Protein AF-A0A524DX67-F1 (afdb_monomer_lite)

Sequence (107 aa):
MSERSFSNITGTMIINAIILYVEFTLFQYFGAFIPGADNPMYAIFTFIALINIVLIALNFILTVVKSKKGEISQKLDKKVAIITLITVFILLFQLFLTFFMYIGIFE

Structure (mmCIF, N/CA/C/O backbone):
data_AF-A0A524DX67-F1
#
_entry.id   AF-A0A524DX67-F1
#
loop_
_atom_site.group_PDB
_atom_site.id
_atom_site.type_symbol
_atom_site.label_atom_id
_atom_site.label_alt_id
_atom_site.label_comp_id
_atom_site.label_asym_id
_atom_site.label_entity_id
_atom_site.label_seq_id
_atom_site.pdbx_PDB_ins_code
_atom_site.Cartn_x
_atom_site.Cartn_y
_atom_site.Cartn_z
_atom_site.occupancy
_atom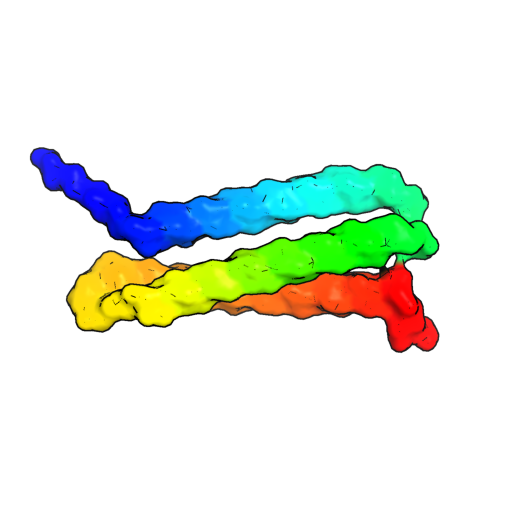_site.B_iso_or_equiv
_atom_site.auth_seq_id
_atom_site.auth_comp_id
_atom_site.auth_asym_id
_atom_site.auth_atom_id
_atom_site.pdbx_PDB_model_num
ATOM 1 N N . MET A 1 1 ? -7.315 16.672 33.865 1.00 41.62 1 MET A N 1
ATOM 2 C CA . MET A 1 1 ? -7.080 16.482 32.417 1.00 41.62 1 MET A CA 1
ATOM 3 C C . MET A 1 1 ? -6.884 14.994 32.202 1.00 41.62 1 MET A C 1
AT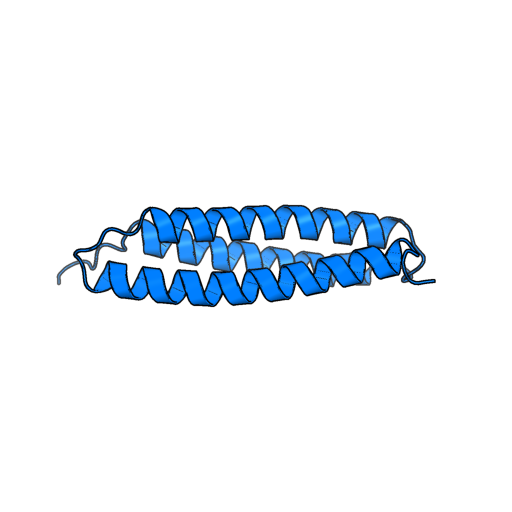OM 5 O O . MET A 1 1 ? -5.859 14.481 32.619 1.00 41.62 1 MET A O 1
ATOM 9 N N . SER A 1 2 ? -7.889 14.271 31.700 1.00 38.53 2 SER A N 1
ATOM 10 C CA . SER A 1 2 ? -7.706 12.851 31.384 1.00 38.53 2 SER A CA 1
ATOM 11 C C . SER A 1 2 ? -6.817 12.769 30.151 1.00 38.53 2 SER A C 1
ATOM 13 O O . SER A 1 2 ? -7.243 13.174 29.065 1.00 38.53 2 SER A O 1
ATOM 15 N N . GLU A 1 3 ? -5.587 12.301 30.321 1.00 38.94 3 GLU A N 1
ATOM 16 C CA . GLU A 1 3 ? -4.751 11.871 29.210 1.00 38.94 3 GLU A CA 1
ATOM 17 C C . GLU A 1 3 ? -5.581 10.883 28.389 1.00 38.94 3 GLU A C 1
ATOM 19 O O . GLU A 1 3 ? -5.949 9.806 28.860 1.00 38.94 3 GLU A O 1
ATOM 24 N N . ARG A 1 4 ? -5.989 11.300 27.186 1.00 46.72 4 ARG A N 1
ATOM 25 C CA . ARG A 1 4 ? -6.565 10.383 26.209 1.00 46.72 4 ARG A CA 1
ATOM 26 C C . ARG A 1 4 ? -5.454 9.390 25.915 1.00 46.72 4 ARG A C 1
ATOM 28 O O . ARG A 1 4 ? -4.536 9.727 25.170 1.00 46.72 4 ARG A O 1
ATOM 35 N N . SER A 1 5 ? -5.491 8.214 26.538 1.00 47.28 5 SER A N 1
ATOM 36 C CA . SER A 1 5 ? -4.577 7.152 26.155 1.00 47.28 5 SER A CA 1
ATOM 37 C C . SER A 1 5 ? -4.869 6.857 24.688 1.00 47.28 5 SER A C 1
ATOM 39 O O . SER A 1 5 ? -5.983 6.490 24.306 1.00 47.28 5 SER A O 1
ATOM 41 N N . PHE A 1 6 ? -3.895 7.148 23.828 1.00 52.75 6 PHE A N 1
ATOM 42 C CA . PHE A 1 6 ? -3.979 6.721 22.446 1.00 52.75 6 PHE A CA 1
ATOM 43 C C . PHE A 1 6 ? -4.050 5.201 22.478 1.00 52.75 6 PHE A C 1
ATOM 45 O O . PHE A 1 6 ? -3.139 4.529 22.959 1.00 52.75 6 PHE A O 1
ATOM 52 N N . SER A 1 7 ? -5.169 4.664 22.006 1.00 65.81 7 SER A N 1
ATOM 53 C CA . SER A 1 7 ? -5.326 3.235 21.793 1.00 65.81 7 SER A CA 1
ATOM 54 C C . SER A 1 7 ? -4.143 2.732 20.955 1.00 65.81 7 SER A C 1
ATOM 56 O O . SER A 1 7 ? -3.791 3.339 19.939 1.00 65.81 7 SER A O 1
ATOM 58 N N . ASN A 1 8 ? -3.536 1.608 21.352 1.00 70.88 8 ASN A N 1
ATOM 59 C CA . ASN A 1 8 ? -2.443 0.973 20.598 1.00 70.88 8 ASN A CA 1
ATOM 60 C C . ASN A 1 8 ? -2.825 0.727 19.119 1.00 70.88 8 ASN A C 1
ATOM 62 O O . ASN A 1 8 ? -1.963 0.720 18.238 1.00 70.88 8 ASN A O 1
ATOM 66 N N . ILE A 1 9 ? -4.126 0.565 18.837 1.00 70.62 9 ILE A N 1
ATOM 67 C CA . ILE A 1 9 ? -4.696 0.420 17.489 1.00 70.62 9 ILE A CA 1
ATOM 68 C C . ILE A 1 9 ? -4.550 1.729 16.700 1.00 70.62 9 ILE A C 1
ATOM 70 O O . ILE A 1 9 ? -4.053 1.711 15.576 1.00 70.62 9 ILE A O 1
ATOM 74 N N . THR A 1 10 ? -4.907 2.868 17.300 1.00 71.25 10 THR A N 1
ATOM 75 C CA . THR A 1 10 ? -4.785 4.193 16.673 1.00 71.25 10 THR A CA 1
ATOM 76 C C . THR A 1 10 ? -3.323 4.530 16.368 1.00 71.25 10 THR A C 1
ATOM 78 O O . THR A 1 10 ? -3.018 4.993 15.271 1.00 71.25 10 THR A O 1
ATOM 81 N N . GLY A 1 11 ? -2.398 4.227 17.288 1.00 75.62 11 GLY A N 1
ATOM 82 C CA . GLY A 1 11 ? -0.959 4.401 17.052 1.00 75.62 11 GLY A CA 1
ATOM 83 C C . GLY A 1 11 ? -0.449 3.571 15.868 1.00 75.62 11 GLY A C 1
ATOM 84 O O . GLY A 1 11 ? 0.258 4.084 15.004 1.00 75.62 11 GLY A O 1
ATOM 85 N N . THR A 1 12 ? -0.885 2.311 15.772 1.00 77.50 12 THR A N 1
ATOM 86 C CA . THR A 1 12 ? -0.516 1.407 14.668 1.00 77.50 12 THR A CA 1
ATOM 87 C C . THR A 1 12 ? -1.047 1.908 13.321 1.00 77.50 12 THR A C 1
ATOM 89 O O . THR A 1 12 ? -0.338 1.861 12.318 1.00 77.50 12 THR A O 1
ATOM 92 N N . MET A 1 13 ? -2.270 2.444 13.285 1.00 78.06 13 MET A N 1
ATOM 93 C CA . MET A 1 13 ? -2.842 3.028 12.068 1.00 78.06 13 MET A CA 1
ATOM 94 C C . MET A 1 13 ? -2.068 4.254 11.579 1.00 78.06 13 MET A C 1
ATOM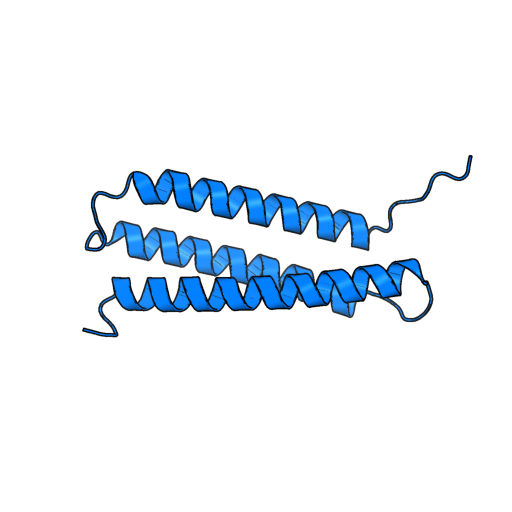 96 O O . MET A 1 13 ? -1.834 4.378 10.378 1.00 78.06 13 MET A O 1
ATOM 100 N N . ILE A 1 14 ? -1.660 5.142 12.492 1.00 81.56 14 ILE A N 1
ATOM 101 C CA . ILE A 1 14 ? -0.866 6.331 12.148 1.00 81.56 14 ILE A CA 1
ATOM 102 C C . ILE A 1 14 ? 0.488 5.911 11.572 1.00 81.56 14 ILE A C 1
ATOM 104 O O . ILE A 1 14 ? 0.891 6.423 10.531 1.00 81.56 14 ILE A O 1
ATOM 108 N N . ILE A 1 15 ? 1.157 4.939 12.198 1.00 84.31 15 ILE A N 1
ATOM 109 C CA . ILE A 1 15 ? 2.434 4.409 11.703 1.00 84.31 15 ILE A CA 1
ATOM 110 C C . ILE A 1 15 ? 2.265 3.820 10.297 1.00 84.31 15 ILE A C 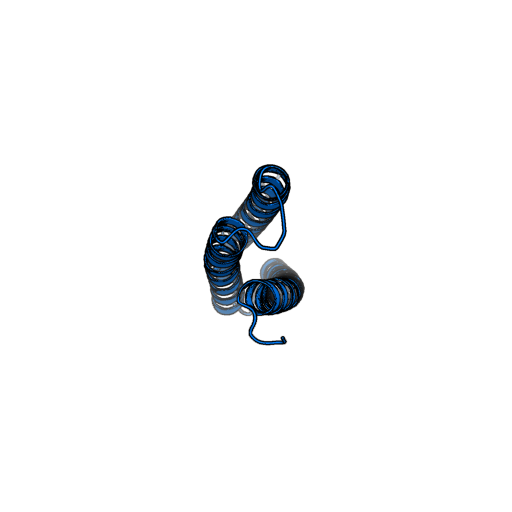1
ATOM 112 O O . ILE A 1 15 ? 3.032 4.170 9.405 1.00 84.31 15 ILE A O 1
ATOM 116 N N . ASN A 1 16 ? 1.235 3.000 10.062 1.00 81.62 16 ASN A N 1
ATOM 117 C CA . ASN A 1 16 ? 0.977 2.439 8.732 1.00 81.62 16 ASN A CA 1
ATOM 118 C C . ASN A 1 16 ? 0.713 3.528 7.679 1.00 81.62 16 ASN A C 1
ATOM 120 O O . ASN A 1 16 ? 1.180 3.403 6.551 1.00 81.62 16 ASN A O 1
ATOM 124 N N . ALA A 1 17 ? -0.001 4.601 8.033 1.00 80.50 17 ALA A N 1
ATOM 125 C CA . ALA A 1 17 ? -0.235 5.725 7.127 1.00 80.50 17 ALA A CA 1
ATOM 126 C C . ALA A 1 17 ? 1.062 6.485 6.789 1.00 80.50 17 ALA A C 1
ATOM 128 O O . ALA A 1 17 ? 1.271 6.848 5.633 1.00 80.50 17 ALA A O 1
ATOM 129 N N . ILE A 1 18 ? 1.950 6.686 7.771 1.00 85.81 18 ILE A N 1
ATOM 130 C CA . ILE A 1 18 ? 3.270 7.301 7.555 1.00 85.81 18 ILE A CA 1
ATOM 131 C C . ILE A 1 18 ? 4.131 6.419 6.647 1.00 85.81 18 ILE A C 1
ATOM 133 O O . ILE A 1 18 ? 4.731 6.931 5.706 1.00 85.81 18 ILE A O 1
ATOM 137 N N . ILE A 1 19 ? 4.169 5.105 6.893 1.00 84.12 19 ILE A N 1
ATOM 138 C CA . ILE A 1 19 ? 4.921 4.156 6.058 1.00 84.12 19 ILE A CA 1
ATOM 139 C C . ILE A 1 19 ? 4.412 4.208 4.614 1.00 84.12 19 ILE A C 1
ATOM 141 O O . ILE A 1 19 ? 5.222 4.343 3.701 1.00 84.12 19 ILE A O 1
ATOM 145 N N . LEU A 1 20 ? 3.089 4.190 4.415 1.00 84.06 20 LEU A N 1
ATOM 146 C CA . LEU A 1 20 ? 2.480 4.295 3.088 1.00 84.06 20 LEU A CA 1
ATOM 147 C C . LEU A 1 20 ? 2.900 5.597 2.380 1.00 84.06 20 LEU A C 1
ATOM 149 O O . LEU A 1 20 ? 3.283 5.578 1.215 1.00 84.06 20 LEU A O 1
ATOM 153 N N . TYR A 1 21 ? 2.876 6.731 3.086 1.00 83.75 21 TYR A N 1
ATOM 154 C CA . TYR A 1 21 ? 3.308 8.019 2.534 1.00 83.75 21 TYR A CA 1
ATOM 155 C C . TYR A 1 21 ? 4.795 8.032 2.142 1.00 83.75 21 TYR A C 1
ATOM 157 O O . TYR A 1 21 ? 5.151 8.512 1.060 1.00 83.75 21 TYR A O 1
ATOM 165 N N . VAL A 1 22 ? 5.666 7.502 3.007 1.00 85.69 22 VAL A N 1
ATOM 166 C CA . VAL A 1 22 ? 7.107 7.397 2.732 1.00 85.69 22 VAL A CA 1
ATOM 167 C C . VAL A 1 22 ? 7.342 6.521 1.508 1.00 85.69 22 VAL A C 1
ATOM 169 O O . VAL A 1 22 ? 8.101 6.910 0.627 1.00 85.69 22 VAL A O 1
ATOM 172 N N . GLU A 1 23 ? 6.655 5.387 1.407 1.00 82.75 23 GLU A N 1
ATOM 173 C CA . GLU A 1 23 ? 6.757 4.489 0.261 1.00 82.75 23 GLU A CA 1
ATOM 174 C C . GLU A 1 23 ? 6.369 5.180 -1.052 1.00 82.75 23 GLU A C 1
ATOM 176 O O . GLU A 1 23 ? 7.142 5.135 -2.008 1.00 82.75 23 GLU A O 1
ATOM 181 N N . PHE A 1 24 ? 5.235 5.891 -1.088 1.00 80.50 24 PHE A N 1
ATOM 182 C CA . PHE A 1 24 ? 4.834 6.666 -2.269 1.00 80.50 24 PHE A CA 1
ATOM 183 C C . PHE A 1 24 ? 5.873 7.710 -2.659 1.00 80.50 24 PHE A C 1
ATOM 185 O O . PHE A 1 24 ? 6.184 7.867 -3.839 1.00 80.50 24 PHE A O 1
ATOM 192 N N . THR A 1 25 ? 6.419 8.409 -1.666 1.00 83.00 25 THR A N 1
ATOM 193 C CA . THR A 1 25 ? 7.443 9.429 -1.889 1.00 83.00 25 THR A CA 1
ATOM 194 C C . THR A 1 25 ? 8.693 8.798 -2.499 1.00 83.00 25 THR A C 1
ATOM 196 O O . THR A 1 25 ? 9.182 9.265 -3.525 1.00 83.00 25 THR A O 1
ATOM 199 N N . LEU A 1 26 ? 9.182 7.694 -1.927 1.00 80.94 26 LEU A N 1
ATOM 200 C CA . LEU A 1 26 ? 10.344 6.978 -2.453 1.00 80.94 26 LEU A CA 1
ATOM 201 C C . LEU A 1 26 ? 10.079 6.429 -3.857 1.00 80.94 26 LEU A C 1
ATOM 203 O O . LEU A 1 26 ? 10.945 6.549 -4.717 1.00 80.94 26 LEU A O 1
ATOM 207 N N . PHE A 1 27 ? 8.890 5.884 -4.116 1.00 78.25 27 PHE A N 1
ATOM 208 C CA . PHE A 1 27 ? 8.525 5.380 -5.437 1.00 78.25 27 PHE A CA 1
ATOM 209 C C . PHE A 1 27 ? 8.513 6.491 -6.493 1.00 78.25 27 PHE A C 1
ATOM 211 O O . PHE A 1 27 ? 9.055 6.304 -7.577 1.00 78.25 27 PHE A O 1
ATOM 218 N N . GLN A 1 28 ? 7.968 7.670 -6.175 1.00 78.06 28 GLN A N 1
ATOM 219 C CA . GLN A 1 28 ? 7.988 8.818 -7.086 1.00 78.06 28 GLN A CA 1
ATOM 220 C C . GLN A 1 28 ? 9.406 9.334 -7.341 1.00 78.06 28 GLN A C 1
ATOM 222 O O . GLN A 1 28 ? 9.768 9.578 -8.491 1.00 78.06 28 GLN A O 1
ATOM 227 N N . TYR A 1 29 ? 10.219 9.471 -6.289 1.00 81.81 29 TYR A N 1
ATOM 228 C CA . TYR A 1 29 ? 11.596 9.939 -6.431 1.00 81.81 29 TYR A CA 1
ATOM 229 C C . TYR A 1 29 ? 12.456 8.941 -7.207 1.00 81.81 29 TYR A C 1
ATOM 231 O O . TYR A 1 29 ? 13.081 9.329 -8.187 1.00 81.81 29 TYR A O 1
ATOM 239 N N . PHE A 1 30 ? 12.474 7.663 -6.818 1.00 77.19 30 PHE A N 1
ATOM 240 C CA . PHE A 1 30 ? 13.282 6.649 -7.498 1.00 77.19 30 PHE A CA 1
ATOM 241 C C . PHE A 1 30 ? 12.758 6.314 -8.892 1.00 77.19 30 PHE A C 1
ATOM 243 O O . PHE A 1 30 ? 13.563 6.164 -9.807 1.00 77.19 30 PHE A O 1
ATOM 250 N N . GLY A 1 31 ? 11.438 6.276 -9.081 1.00 69.56 31 GLY A N 1
ATOM 251 C CA . GLY A 1 31 ? 10.819 6.057 -10.387 1.00 69.56 31 GLY A CA 1
ATOM 252 C C . GLY A 1 31 ? 11.199 7.128 -11.412 1.00 69.56 31 GLY A C 1
ATOM 253 O O . GLY A 1 31 ? 11.387 6.801 -12.579 1.00 69.56 31 GLY A O 1
ATOM 254 N N . ALA A 1 32 ? 11.399 8.379 -10.982 1.00 71.38 32 ALA A N 1
ATOM 255 C CA . ALA A 1 32 ? 11.834 9.471 -11.857 1.00 71.38 32 ALA A CA 1
ATOM 256 C C . ALA A 1 32 ? 13.296 9.353 -12.335 1.00 71.38 32 ALA A C 1
ATOM 258 O O . ALA A 1 32 ? 13.652 9.956 -13.345 1.00 71.38 32 ALA A O 1
ATOM 259 N N . PHE A 1 33 ? 14.146 8.584 -11.643 1.00 75.81 33 PHE A N 1
ATOM 260 C CA . PHE A 1 33 ? 15.534 8.342 -12.066 1.00 75.81 33 PHE A CA 1
ATOM 261 C C . PHE A 1 33 ? 15.666 7.203 -13.083 1.00 75.81 33 PHE A C 1
ATOM 263 O O . PHE A 1 33 ? 16.753 6.984 -13.620 1.00 75.81 33 PHE A O 1
ATOM 270 N N . ILE A 1 34 ? 14.588 6.463 -13.348 1.00 75.56 34 ILE A N 1
ATOM 271 C CA . ILE A 1 34 ? 14.611 5.355 -14.296 1.00 75.56 34 ILE A CA 1
ATOM 272 C C . ILE A 1 34 ? 14.368 5.929 -15.701 1.00 75.56 34 ILE A C 1
ATOM 274 O O . ILE A 1 34 ? 13.334 6.553 -15.929 1.00 75.56 34 ILE A O 1
ATOM 278 N N . PRO A 1 35 ? 15.299 5.733 -16.656 1.00 65.12 35 PRO A N 1
ATOM 279 C CA . PRO A 1 35 ? 15.334 6.472 -17.924 1.00 65.12 35 PRO A CA 1
ATOM 280 C C . PRO A 1 35 ? 14.176 6.180 -18.892 1.00 65.12 35 PRO A C 1
ATOM 282 O O . PRO A 1 35 ? 14.096 6.809 -19.943 1.00 65.12 35 PRO A O 1
ATOM 285 N N . GLY A 1 36 ? 13.283 5.247 -18.564 1.00 68.38 36 GLY A N 1
ATOM 286 C CA . GLY A 1 36 ? 12.110 4.936 -19.369 1.00 68.38 36 GLY A CA 1
ATOM 287 C C . GLY A 1 36 ? 11.370 3.695 -18.881 1.00 68.38 36 GLY A C 1
ATOM 288 O O . GLY A 1 36 ? 11.893 2.920 -18.078 1.00 68.38 36 GLY A O 1
ATOM 289 N N . ALA A 1 37 ? 10.156 3.529 -19.401 1.00 65.50 37 ALA A N 1
ATOM 290 C CA . ALA A 1 37 ? 9.266 2.390 -19.181 1.00 65.50 37 ALA A CA 1
ATOM 291 C C . ALA A 1 37 ? 9.915 1.035 -19.508 1.00 65.50 37 ALA A C 1
ATOM 293 O O . ALA A 1 37 ? 9.716 0.062 -18.788 1.00 65.50 37 ALA A O 1
ATOM 294 N N . ASP A 1 38 ? 10.742 1.006 -20.551 1.00 70.38 38 ASP A N 1
ATOM 295 C CA . ASP A 1 38 ? 11.340 -0.219 -21.094 1.00 70.38 38 ASP A CA 1
ATOM 296 C C . ASP A 1 38 ? 12.557 -0.691 -20.282 1.00 70.38 38 ASP A C 1
ATOM 298 O O . ASP A 1 38 ? 13.184 -1.709 -20.583 1.00 70.38 38 ASP A O 1
ATOM 302 N N . ASN A 1 39 ? 12.944 0.067 -19.252 1.00 77.38 39 ASN A N 1
ATOM 303 C CA . ASN A 1 39 ? 14.055 -0.308 -18.400 1.00 77.38 39 ASN A CA 1
ATOM 304 C C . ASN A 1 39 ? 13.600 -1.398 -17.411 1.00 77.38 39 ASN A C 1
ATOM 306 O O . ASN A 1 39 ? 12.717 -1.135 -16.589 1.00 77.38 39 ASN A O 1
ATOM 310 N N . PRO A 1 40 ? 14.247 -2.580 -17.380 1.00 77.75 40 PRO A N 1
ATOM 311 C CA . PRO A 1 40 ? 13.876 -3.668 -16.472 1.00 77.75 40 PRO A CA 1
ATOM 312 C C . PRO A 1 40 ? 13.947 -3.275 -14.987 1.00 77.75 40 PRO A C 1
ATOM 314 O O . PRO A 1 40 ? 13.262 -3.868 -14.153 1.00 77.75 40 PRO A O 1
ATOM 317 N N . MET A 1 41 ? 14.717 -2.238 -14.638 1.00 80.19 41 MET A N 1
ATOM 318 C CA . MET A 1 41 ? 14.726 -1.676 -13.288 1.00 80.19 41 MET A CA 1
ATOM 319 C C . MET A 1 41 ? 13.355 -1.124 -12.884 1.00 80.19 41 MET A C 1
ATOM 321 O O . MET A 1 41 ? 12.992 -1.247 -11.718 1.00 80.19 41 MET A O 1
ATOM 325 N N . TYR A 1 42 ? 12.562 -0.577 -13.813 1.00 79.25 42 TYR A N 1
ATOM 326 C CA . TYR A 1 42 ? 11.222 -0.066 -13.508 1.00 79.25 42 TYR A CA 1
ATOM 327 C C . TYR A 1 42 ? 10.294 -1.184 -13.023 1.00 79.25 42 TYR A C 1
ATOM 329 O O . TYR A 1 42 ? 9.606 -1.032 -12.009 1.00 79.25 42 TYR A O 1
ATOM 337 N N . ALA A 1 43 ? 10.334 -2.344 -13.685 1.00 79.69 43 ALA A N 1
ATOM 338 C CA . ALA A 1 43 ? 9.583 -3.525 -13.269 1.00 79.69 43 ALA A CA 1
ATOM 339 C C . ALA A 1 43 ? 10.022 -4.016 -11.878 1.00 79.69 43 ALA A C 1
ATOM 341 O O . ALA A 1 43 ? 9.173 -4.308 -11.036 1.00 79.69 43 ALA A O 1
ATOM 342 N N . ILE A 1 44 ? 11.331 -4.032 -11.595 1.00 83.06 44 ILE A N 1
ATOM 343 C CA . ILE A 1 44 ? 11.874 -4.416 -10.280 1.00 83.06 44 ILE A CA 1
ATOM 344 C C . ILE A 1 44 ? 11.408 -3.448 -9.182 1.00 83.06 44 ILE A C 1
ATOM 346 O O . ILE A 1 44 ? 10.933 -3.889 -8.136 1.00 83.06 44 ILE A O 1
ATOM 350 N N . PHE A 1 45 ? 11.486 -2.135 -9.411 1.00 82.38 45 PHE A N 1
ATOM 351 C CA . PHE A 1 45 ? 11.017 -1.130 -8.450 1.00 82.38 45 PHE A CA 1
ATOM 352 C C . PHE A 1 45 ? 9.506 -1.223 -8.209 1.00 82.38 45 PHE A C 1
ATOM 354 O O . PHE A 1 45 ? 9.058 -1.155 -7.064 1.00 82.38 45 PHE A O 1
ATOM 361 N N . THR A 1 46 ? 8.726 -1.441 -9.270 1.00 81.50 46 THR A N 1
ATOM 362 C CA . THR A 1 46 ? 7.272 -1.642 -9.175 1.00 81.50 46 THR A CA 1
ATOM 363 C C . THR A 1 46 ? 6.939 -2.913 -8.391 1.00 8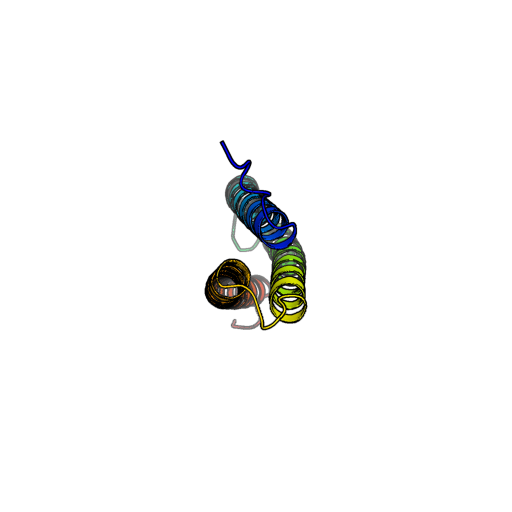1.50 46 THR A C 1
ATOM 365 O O . THR A 1 46 ? 6.035 -2.906 -7.558 1.00 81.50 46 THR A O 1
ATOM 368 N N . PHE A 1 47 ? 7.704 -3.989 -8.582 1.00 83.94 47 PHE A N 1
ATOM 369 C CA . PHE A 1 47 ? 7.548 -5.230 -7.826 1.00 83.94 47 PHE A CA 1
ATOM 370 C C . PHE A 1 47 ? 7.877 -5.065 -6.333 1.00 83.94 47 PHE A C 1
ATOM 372 O O . PHE A 1 47 ? 7.143 -5.558 -5.477 1.00 83.94 47 PHE A O 1
ATOM 379 N N . ILE A 1 48 ? 8.942 -4.331 -5.996 1.00 84.62 48 ILE A N 1
ATOM 380 C CA . ILE A 1 48 ? 9.292 -4.033 -4.597 1.00 84.62 48 ILE A CA 1
ATOM 381 C C . ILE A 1 48 ? 8.185 -3.206 -3.923 1.00 84.62 48 ILE A C 1
ATOM 383 O O . ILE A 1 48 ? 7.797 -3.516 -2.795 1.00 84.62 48 ILE A O 1
ATOM 387 N N . ALA A 1 49 ? 7.636 -2.203 -4.615 1.00 82.94 49 ALA A N 1
ATOM 388 C CA . ALA A 1 49 ? 6.492 -1.431 -4.123 1.00 82.94 49 ALA A CA 1
ATOM 389 C C . ALA A 1 49 ? 5.247 -2.317 -3.919 1.00 82.94 49 ALA A C 1
ATOM 391 O O . ALA A 1 49 ? 4.575 -2.243 -2.895 1.00 82.94 49 ALA A O 1
ATOM 392 N N . LEU A 1 50 ? 4.973 -3.246 -4.840 1.00 84.12 50 LEU A N 1
ATOM 393 C CA . LEU A 1 50 ? 3.894 -4.226 -4.674 1.00 84.12 50 LEU A CA 1
ATOM 394 C C . LEU A 1 50 ? 4.033 -5.044 -3.384 1.00 84.12 50 LEU A C 1
ATOM 396 O O . LEU A 1 50 ? 3.050 -5.198 -2.656 1.00 84.12 50 LEU A O 1
ATOM 400 N N . ILE A 1 51 ? 5.234 -5.544 -3.074 1.00 85.19 51 ILE A N 1
ATOM 401 C CA . ILE A 1 51 ? 5.480 -6.311 -1.842 1.00 85.19 51 ILE A CA 1
ATOM 402 C C . ILE A 1 51 ? 5.172 -5.464 -0.601 1.00 85.19 51 ILE A C 1
ATOM 404 O O . ILE A 1 51 ? 4.482 -5.927 0.309 1.00 85.19 51 ILE A O 1
ATOM 408 N N . ASN A 1 52 ? 5.657 -4.225 -0.560 1.00 83.12 52 ASN A N 1
ATOM 409 C CA . ASN A 1 52 ? 5.466 -3.342 0.588 1.00 83.12 52 ASN A CA 1
ATOM 410 C C . ASN A 1 52 ? 3.987 -2.977 0.796 1.00 83.12 52 ASN A C 1
ATOM 412 O O . ASN A 1 52 ? 3.477 -3.123 1.912 1.00 83.12 52 ASN A O 1
ATOM 416 N N . ILE A 1 53 ? 3.257 -2.632 -0.269 1.00 84.81 53 ILE A N 1
ATOM 417 C CA . ILE A 1 53 ? 1.813 -2.367 -0.182 1.00 84.81 53 ILE A CA 1
ATOM 418 C C . ILE A 1 53 ? 1.036 -3.595 0.307 1.00 84.81 53 ILE A C 1
ATOM 420 O O . ILE A 1 53 ? 0.120 -3.447 1.122 1.00 84.81 53 ILE A O 1
ATOM 424 N N . VAL A 1 54 ? 1.400 -4.810 -0.121 1.00 84.50 54 VAL A N 1
ATOM 425 C CA . VAL A 1 54 ? 0.789 -6.050 0.396 1.00 84.50 54 VAL A CA 1
ATOM 426 C C . VAL A 1 54 ? 0.997 -6.171 1.909 1.00 84.50 54 VAL A C 1
ATOM 428 O O . VAL A 1 54 ? 0.047 -6.465 2.640 1.00 84.50 54 VAL A O 1
ATOM 431 N N . LEU A 1 55 ? 2.208 -5.907 2.409 1.00 84.94 55 LEU A N 1
ATOM 432 C CA . LEU A 1 55 ? 2.502 -5.955 3.846 1.00 84.94 55 LEU A CA 1
ATOM 433 C C . LEU A 1 55 ? 1.699 -4.908 4.633 1.00 84.94 55 LEU A C 1
ATOM 435 O O . LEU A 1 55 ? 1.171 -5.211 5.708 1.00 84.94 55 LEU A O 1
ATOM 439 N N . ILE A 1 56 ? 1.538 -3.701 4.088 1.00 84.69 56 ILE A N 1
ATOM 440 C CA . ILE A 1 56 ? 0.712 -2.649 4.696 1.00 84.69 56 ILE A CA 1
ATOM 441 C C . ILE A 1 56 ? -0.764 -3.070 4.727 1.00 84.69 56 ILE A C 1
ATOM 443 O O . ILE A 1 56 ? -1.422 -2.921 5.762 1.00 84.69 56 ILE A O 1
ATOM 447 N N . ALA A 1 57 ? -1.278 -3.660 3.644 1.00 85.19 57 ALA A N 1
ATOM 448 C CA . ALA A 1 57 ? -2.640 -4.191 3.590 1.00 85.19 57 ALA A CA 1
ATOM 449 C C . ALA A 1 57 ? -2.875 -5.250 4.680 1.00 85.19 57 ALA A C 1
ATOM 451 O O . ALA A 1 57 ? -3.860 -5.177 5.420 1.00 85.19 57 ALA A O 1
ATOM 452 N N . LEU A 1 58 ? -1.939 -6.192 4.843 1.00 83.69 58 LEU A N 1
ATOM 453 C CA . LEU A 1 58 ? -1.993 -7.213 5.894 1.00 83.69 58 LEU A CA 1
ATOM 454 C C . LEU A 1 58 ? -2.008 -6.590 7.298 1.00 83.69 58 LEU A C 1
ATOM 456 O O . LEU A 1 58 ? -2.806 -7.003 8.142 1.00 83.69 58 LEU A O 1
ATOM 460 N N . ASN A 1 59 ? -1.204 -5.553 7.545 1.00 81.88 59 ASN A N 1
ATOM 461 C CA . ASN A 1 59 ? -1.209 -4.835 8.822 1.00 81.88 59 ASN A CA 1
ATOM 462 C C . ASN A 1 59 ? -2.553 -4.144 9.112 1.00 81.88 59 ASN A C 1
ATOM 464 O O . ASN A 1 59 ? -3.045 -4.203 10.246 1.00 81.88 59 ASN A O 1
ATOM 468 N N . PHE A 1 60 ? -3.193 -3.536 8.109 1.00 80.56 60 PHE A N 1
ATOM 469 C CA . PHE A 1 60 ? -4.537 -2.971 8.272 1.00 80.56 60 PHE A CA 1
ATOM 470 C C . PHE A 1 60 ? -5.587 -4.055 8.538 1.00 80.56 60 PHE A C 1
ATOM 472 O O . PHE A 1 60 ? -6.408 -3.886 9.442 1.00 80.56 60 PHE A O 1
ATOM 479 N N . ILE A 1 61 ? -5.525 -5.200 7.849 1.00 80.94 61 ILE A N 1
ATOM 480 C CA . ILE A 1 61 ? -6.408 -6.350 8.114 1.00 80.94 61 ILE A CA 1
ATOM 481 C C . ILE A 1 61 ? -6.252 -6.822 9.564 1.00 80.94 61 ILE A C 1
ATOM 483 O O . ILE A 1 61 ? -7.246 -6.959 10.280 1.00 80.94 61 ILE A O 1
ATOM 487 N N . LEU A 1 62 ? -5.016 -7.011 10.034 1.00 78.31 62 LEU A N 1
ATOM 488 C CA . LEU A 1 62 ? -4.737 -7.413 11.416 1.00 78.31 62 LEU A CA 1
ATOM 489 C C . LEU A 1 62 ? -5.283 -6.399 12.428 1.00 78.31 62 LEU A C 1
ATOM 491 O O . LEU A 1 62 ? -5.826 -6.790 13.462 1.00 78.31 62 LEU A O 1
ATOM 495 N N . THR A 1 63 ? -5.187 -5.107 12.118 1.00 79.69 63 THR A N 1
ATOM 496 C CA . THR A 1 63 ? -5.729 -4.018 12.944 1.00 79.69 63 THR A CA 1
ATOM 497 C C . THR A 1 63 ? -7.259 -4.091 13.027 1.00 79.69 63 THR A C 1
ATOM 499 O O . THR A 1 63 ? -7.831 -4.032 14.118 1.00 79.69 63 THR A O 1
ATOM 502 N N . VAL A 1 64 ? -7.935 -4.311 11.893 1.00 79.81 64 VAL A N 1
ATOM 503 C CA . VAL A 1 64 ? -9.396 -4.488 11.825 1.00 79.81 64 VAL A CA 1
ATOM 504 C C . VAL A 1 64 ? -9.845 -5.717 12.619 1.00 79.81 64 VAL A C 1
ATOM 506 O O . VAL A 1 64 ? -10.812 -5.627 13.380 1.00 79.81 64 VAL A O 1
ATOM 509 N N . VAL A 1 65 ? -9.150 -6.849 12.476 1.00 79.12 65 VAL A N 1
ATOM 510 C CA . VAL A 1 65 ? -9.476 -8.112 13.164 1.00 79.12 65 VAL A CA 1
ATOM 511 C C . VAL A 1 65 ? -9.266 -8.004 14.677 1.00 79.12 65 VAL A C 1
ATOM 513 O O . VAL A 1 65 ? -10.083 -8.514 15.441 1.00 79.12 65 VAL A O 1
ATOM 516 N N . LYS A 1 66 ? -8.213 -7.307 15.128 1.00 75.00 66 LYS A N 1
ATOM 517 C CA . LYS A 1 66 ? -7.906 -7.127 16.558 1.00 75.00 66 LYS A CA 1
ATOM 518 C C . LYS A 1 66 ? -8.824 -6.127 17.273 1.00 75.00 66 LYS A C 1
ATOM 520 O O . LYS A 1 66 ? -8.869 -6.137 18.503 1.00 75.00 66 LYS A O 1
ATOM 525 N N . SER A 1 67 ? -9.562 -5.284 16.546 1.00 72.69 67 SER A N 1
ATOM 526 C CA . SER A 1 67 ? -10.513 -4.340 17.153 1.00 72.69 67 SER A CA 1
ATOM 527 C C . SER A 1 67 ? -11.675 -5.080 17.846 1.00 72.69 67 SER A C 1
ATOM 529 O O . SER A 1 67 ? -12.421 -5.835 17.213 1.00 72.69 67 SER A O 1
ATOM 531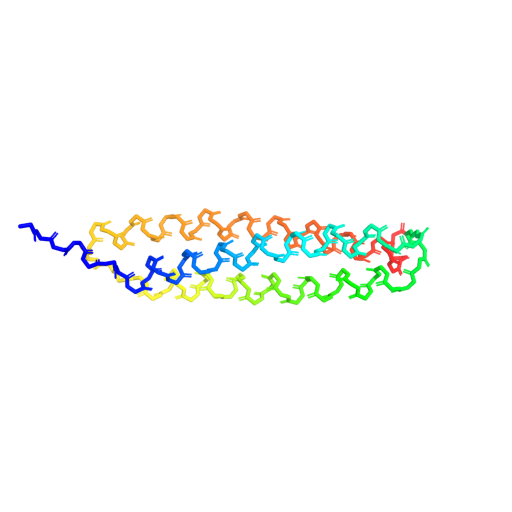 N N . LYS A 1 68 ? -11.845 -4.898 19.167 1.00 64.44 68 LYS A N 1
ATOM 532 C CA . LYS A 1 68 ? -12.903 -5.573 19.940 1.00 64.44 68 LYS A CA 1
ATOM 533 C C . LYS A 1 68 ? -14.237 -4.825 19.818 1.00 64.44 68 LYS A C 1
ATOM 535 O O . LYS A 1 68 ? -14.306 -3.601 19.717 1.00 64.44 68 LYS A O 1
ATOM 540 N N . LYS A 1 69 ? -15.347 -5.571 19.856 1.00 55.88 69 LYS A N 1
ATOM 541 C CA . LYS A 1 69 ? -16.699 -4.996 19.962 1.00 55.88 69 LYS A CA 1
ATOM 542 C C . LYS A 1 69 ? -16.918 -4.521 21.404 1.00 55.88 69 LYS A C 1
ATOM 544 O O . LYS A 1 69 ? -17.260 -5.332 22.253 1.00 55.88 69 LYS A O 1
ATOM 549 N N . GLY A 1 70 ? -16.739 -3.232 21.684 1.00 56.12 70 GLY A N 1
ATOM 550 C CA . GLY A 1 70 ? -17.083 -2.691 23.007 1.00 56.12 70 GLY A CA 1
ATOM 551 C C . GLY A 1 70 ? -16.959 -1.179 23.122 1.00 56.12 70 GLY A C 1
ATOM 552 O O . GLY A 1 70 ? -17.905 -0.517 23.534 1.00 56.12 70 GLY A O 1
ATOM 553 N N . GLU A 1 71 ? -15.843 -0.612 22.670 1.00 66.50 71 GLU A N 1
ATOM 554 C CA . GLU A 1 71 ? -15.566 0.819 22.836 1.00 66.50 71 GLU A CA 1
ATOM 555 C C . GLU A 1 71 ? -15.927 1.635 21.589 1.00 66.50 71 GLU A C 1
ATOM 557 O O . GLU A 1 71 ? -15.688 1.219 20.452 1.00 66.50 71 GLU A O 1
ATOM 562 N N . ILE A 1 72 ? -16.489 2.830 21.796 1.00 63.88 72 ILE A N 1
ATOM 563 C CA . ILE A 1 72 ? -16.832 3.771 20.714 1.00 63.88 72 ILE A CA 1
ATOM 564 C C . ILE A 1 72 ? -15.580 4.145 19.904 1.00 63.88 72 ILE A C 1
ATOM 566 O O . ILE A 1 72 ? -15.650 4.167 18.676 1.00 63.88 72 ILE A O 1
ATOM 570 N N . SER A 1 73 ? -14.433 4.347 20.571 1.00 64.12 73 SER A N 1
ATOM 571 C CA . SER A 1 73 ? -13.141 4.593 19.909 1.00 64.12 73 SER A CA 1
ATOM 572 C C . SER A 1 73 ? -12.771 3.451 18.962 1.00 64.12 73 SER A C 1
ATOM 574 O O . SER A 1 73 ? -12.524 3.681 17.784 1.00 64.12 73 SER A O 1
ATOM 576 N N . GLN A 1 74 ? -12.862 2.204 19.431 1.00 68.56 74 GLN A N 1
ATOM 577 C CA . GLN A 1 74 ? -12.508 1.026 18.633 1.00 68.56 74 GLN A CA 1
ATOM 578 C C . GLN A 1 74 ? -13.452 0.814 17.438 1.00 68.56 74 GLN A C 1
ATOM 580 O O . GLN A 1 74 ? -13.032 0.329 16.388 1.00 68.56 74 GLN A O 1
ATOM 585 N N . LYS A 1 75 ? -14.731 1.206 17.556 1.00 71.69 75 LYS A N 1
ATOM 586 C CA . LYS A 1 75 ? -15.671 1.199 16.419 1.00 71.69 75 LYS A CA 1
ATOM 587 C C . LYS A 1 75 ? -15.271 2.202 15.335 1.00 71.69 75 LYS A C 1
ATOM 589 O O . LYS A 1 75 ? -15.450 1.901 14.155 1.00 71.69 75 LYS A O 1
ATOM 594 N N . LEU A 1 76 ? -14.781 3.381 15.720 1.00 72.12 76 LEU A N 1
ATOM 595 C CA . LEU A 1 76 ? -14.326 4.404 14.781 1.00 72.12 76 LEU A CA 1
ATOM 596 C C . LEU A 1 76 ? -13.001 3.995 14.125 1.00 72.12 76 LEU A C 1
ATOM 598 O O . LEU A 1 76 ? -12.926 4.005 12.898 1.00 72.12 76 LEU A O 1
ATOM 602 N N . ASP A 1 77 ? -12.036 3.511 14.913 1.00 73.38 77 ASP A N 1
ATOM 603 C CA . ASP A 1 77 ? -10.765 2.958 14.422 1.00 73.38 77 ASP A CA 1
ATOM 604 C C . ASP A 1 77 ? -11.007 1.861 13.374 1.00 73.38 77 ASP A C 1
ATOM 606 O O . ASP A 1 77 ? -10.417 1.871 12.296 1.00 73.38 77 ASP A O 1
ATOM 610 N N . LYS A 1 78 ? -11.962 0.958 13.634 1.00 77.69 78 LYS A N 1
ATOM 611 C CA . LYS A 1 78 ? -12.336 -0.101 12.690 1.00 77.69 78 LYS A CA 1
ATOM 612 C C . LYS A 1 78 ? -12.858 0.444 11.360 1.00 77.69 78 LYS A C 1
ATOM 614 O O . LYS A 1 78 ? -12.497 -0.080 10.310 1.00 77.69 78 LYS A O 1
ATOM 619 N N . LYS A 1 79 ? -13.720 1.466 11.385 1.00 81.31 79 LYS A N 1
ATOM 620 C CA . LYS A 1 79 ? -14.251 2.080 10.156 1.00 81.31 79 LYS A CA 1
ATOM 621 C C . LYS A 1 79 ? -13.142 2.742 9.348 1.00 81.31 79 LYS A C 1
ATOM 623 O O . LYS A 1 79 ? -13.080 2.529 8.143 1.00 81.31 79 LYS A O 1
ATOM 628 N N . VAL A 1 80 ? -12.269 3.500 10.012 1.00 79.19 80 VAL A N 1
ATOM 629 C CA . VAL A 1 80 ? -11.129 4.155 9.361 1.00 79.19 80 VAL A CA 1
ATOM 630 C C . VAL A 1 80 ? -10.204 3.104 8.753 1.00 79.19 80 VAL A C 1
ATOM 632 O O . VAL A 1 80 ? -9.908 3.189 7.569 1.00 79.19 80 VAL A O 1
ATOM 635 N N . ALA A 1 81 ? -9.847 2.059 9.501 1.00 81.12 81 ALA A N 1
ATOM 636 C CA . ALA A 1 81 ? -8.999 0.984 8.997 1.00 81.12 81 ALA A CA 1
ATOM 637 C C . ALA A 1 81 ? -9.615 0.245 7.792 1.00 81.12 81 ALA A C 1
ATOM 639 O O . ALA A 1 81 ? -8.887 -0.095 6.865 1.00 81.12 81 ALA A O 1
ATOM 640 N N . ILE A 1 82 ? -10.939 0.042 7.755 1.00 83.62 82 ILE A N 1
ATOM 641 C CA . ILE A 1 82 ? -11.631 -0.529 6.584 1.00 83.62 82 ILE A CA 1
ATOM 642 C C . ILE A 1 82 ? -11.548 0.410 5.375 1.00 83.62 82 ILE A C 1
ATOM 644 O O . ILE A 1 82 ? -11.224 -0.044 4.282 1.00 83.62 82 ILE A O 1
ATOM 648 N N . ILE A 1 83 ? -11.828 1.705 5.554 1.00 83.19 83 ILE A N 1
ATOM 649 C CA . ILE A 1 83 ? -11.754 2.689 4.462 1.00 83.19 83 ILE A CA 1
ATOM 650 C C . ILE A 1 83 ? -10.327 2.752 3.912 1.00 83.19 83 ILE A C 1
ATOM 652 O O . ILE A 1 83 ? -10.133 2.672 2.702 1.00 83.19 83 ILE A O 1
ATOM 656 N N . THR A 1 84 ? -9.326 2.823 4.791 1.00 81.94 84 THR A N 1
ATOM 657 C CA . THR A 1 84 ? -7.919 2.817 4.386 1.00 81.94 84 THR A CA 1
ATOM 658 C C . THR A 1 84 ? -7.555 1.527 3.659 1.00 81.94 84 THR A C 1
ATOM 660 O O . THR A 1 84 ? -6.884 1.590 2.636 1.00 81.94 84 THR A O 1
ATOM 663 N N . LEU A 1 85 ? -8.038 0.371 4.119 1.00 86.19 85 LEU A N 1
ATOM 664 C CA . LEU A 1 85 ? -7.797 -0.908 3.454 1.00 86.19 85 LEU A CA 1
ATOM 665 C C . LEU A 1 85 ? -8.369 -0.943 2.027 1.00 86.19 85 LEU A C 1
ATOM 667 O O . LEU A 1 85 ? -7.707 -1.449 1.126 1.00 86.19 85 LEU A O 1
ATOM 671 N N . ILE A 1 86 ? -9.558 -0.373 1.800 1.00 85.31 86 ILE A N 1
ATOM 672 C CA . ILE A 1 86 ? -10.141 -0.247 0.453 1.00 85.31 86 ILE A CA 1
ATOM 673 C C . ILE A 1 86 ? -9.224 0.592 -0.443 1.00 85.31 86 ILE A C 1
ATOM 675 O O . ILE A 1 86 ? -8.903 0.170 -1.552 1.00 85.31 86 ILE A O 1
ATOM 679 N N . THR A 1 87 ? -8.752 1.742 0.045 1.00 84.06 87 THR A N 1
ATOM 680 C CA . THR A 1 87 ? -7.803 2.588 -0.694 1.00 84.06 87 THR A CA 1
ATOM 681 C C . THR A 1 87 ? -6.505 1.842 -1.006 1.00 84.06 87 THR A C 1
ATOM 683 O O . THR A 1 87 ? -6.032 1.886 -2.138 1.00 84.06 87 THR A O 1
ATOM 686 N N . VAL A 1 88 ? -5.953 1.110 -0.034 1.00 85.31 88 VAL A N 1
ATOM 687 C CA . VAL A 1 88 ? -4.743 0.294 -0.217 1.00 85.31 88 VAL A CA 1
ATOM 688 C C . VAL A 1 88 ? -4.959 -0.784 -1.283 1.00 85.31 88 VAL A C 1
ATOM 690 O O . VAL A 1 88 ? -4.083 -0.978 -2.118 1.00 85.31 88 VAL A O 1
ATOM 693 N N . PHE A 1 89 ? -6.124 -1.439 -1.329 1.00 88.31 89 PHE A N 1
ATOM 694 C CA . PHE A 1 89 ? -6.431 -2.412 -2.384 1.00 88.31 89 PHE A CA 1
ATOM 695 C C . PHE A 1 89 ? -6.543 -1.786 -3.775 1.00 88.31 89 PHE A C 1
ATOM 697 O O . PHE A 1 89 ? -6.067 -2.382 -4.739 1.00 88.31 89 PHE A O 1
ATOM 704 N N . ILE A 1 90 ? -7.132 -0.592 -3.892 1.00 86.69 90 ILE A N 1
ATOM 705 C CA . ILE A 1 90 ? -7.187 0.141 -5.168 1.00 86.69 90 ILE A CA 1
ATOM 706 C C . ILE A 1 90 ? -5.768 0.454 -5.657 1.00 86.69 90 ILE A C 1
ATOM 708 O O . ILE A 1 90 ? -5.450 0.222 -6.821 1.00 86.69 90 ILE A O 1
ATOM 712 N N . LEU A 1 91 ? -4.898 0.921 -4.758 1.00 83.94 91 LEU A N 1
ATOM 713 C CA . LEU A 1 91 ? -3.499 1.217 -5.072 1.00 83.94 91 LEU A CA 1
ATOM 714 C C . LEU A 1 91 ? -2.711 -0.039 -5.449 1.00 83.94 91 LEU A C 1
ATOM 716 O O . LEU A 1 91 ? -1.942 -0.013 -6.406 1.00 83.94 91 LEU A O 1
ATOM 720 N N . LEU A 1 92 ? -2.933 -1.144 -4.735 1.00 87.31 92 LEU A N 1
ATOM 721 C CA . LEU A 1 92 ? -2.332 -2.438 -5.041 1.00 87.31 92 LEU A CA 1
ATOM 722 C C . LEU A 1 92 ? -2.734 -2.898 -6.443 1.00 87.31 92 LEU A C 1
ATOM 724 O O . LEU A 1 92 ? -1.873 -3.293 -7.221 1.00 87.31 92 LEU A O 1
ATOM 728 N N . PHE A 1 93 ? -4.019 -2.793 -6.790 1.00 87.38 93 PHE A N 1
ATOM 729 C CA . PHE A 1 93 ? -4.503 -3.127 -8.126 1.00 87.38 93 PHE A CA 1
ATOM 730 C C . PHE A 1 93 ? -3.871 -2.236 -9.203 1.00 87.38 93 PHE A C 1
ATOM 732 O O . PHE A 1 93 ? -3.408 -2.745 -10.221 1.00 87.38 93 PHE A O 1
ATOM 739 N N . GLN A 1 94 ? -3.781 -0.925 -8.961 1.00 85.31 94 GLN A N 1
ATOM 740 C CA . GLN A 1 94 ? -3.126 0.004 -9.881 1.00 85.31 94 GLN A CA 1
ATOM 741 C C . GLN A 1 94 ? -1.650 -0.359 -10.099 1.00 85.31 94 GLN A C 1
ATOM 743 O O . GLN A 1 94 ? -1.216 -0.468 -11.240 1.00 85.31 94 GLN A O 1
ATOM 748 N N . LEU A 1 95 ? -0.882 -0.584 -9.031 1.00 83.56 95 LEU A N 1
ATOM 749 C CA . LEU A 1 95 ? 0.528 -0.981 -9.124 1.00 83.56 95 LEU A CA 1
ATOM 750 C C . LEU A 1 95 ? 0.712 -2.348 -9.785 1.00 83.56 95 LEU A C 1
ATOM 752 O O . LEU A 1 95 ? 1.678 -2.547 -10.515 1.00 83.56 95 LEU A O 1
ATOM 756 N N . PHE A 1 96 ? -0.225 -3.269 -9.575 1.00 86.50 96 PHE A N 1
ATOM 757 C CA . PHE A 1 96 ? -0.223 -4.580 -10.211 1.00 86.50 96 PHE A CA 1
ATOM 758 C C . PHE A 1 96 ? -0.427 -4.489 -11.728 1.00 86.50 96 PHE A C 1
ATOM 760 O O . PHE A 1 96 ? 0.330 -5.095 -12.484 1.00 86.50 96 PHE A O 1
ATOM 767 N N . LEU A 1 97 ? -1.390 -3.679 -12.184 1.00 85.12 97 LEU A N 1
ATOM 768 C CA . LEU A 1 97 ? -1.574 -3.397 -13.611 1.00 85.12 97 LEU A CA 1
ATOM 769 C C . LEU A 1 97 ? -0.342 -2.721 -14.211 1.00 85.12 97 LEU A C 1
ATOM 771 O O . LEU A 1 97 ? 0.134 -3.131 -15.266 1.00 85.12 97 LEU A O 1
ATOM 775 N N . THR A 1 98 ? 0.196 -1.724 -13.512 1.00 80.81 98 THR A N 1
ATOM 776 C CA . THR A 1 98 ? 1.427 -1.030 -13.889 1.00 80.81 98 THR A CA 1
ATOM 777 C C . THR A 1 98 ? 2.584 -2.013 -14.063 1.00 80.81 98 THR A C 1
ATOM 779 O O . THR A 1 98 ? 3.239 -2.004 -15.099 1.00 80.81 98 THR A O 1
ATOM 782 N N . PHE A 1 99 ? 2.791 -2.925 -13.110 1.00 83.12 99 PHE A N 1
ATOM 783 C CA . PHE A 1 99 ? 3.813 -3.966 -13.207 1.00 83.12 99 PHE A CA 1
ATOM 784 C C . PHE A 1 99 ? 3.629 -4.848 -14.447 1.00 83.12 99 PHE A C 1
ATOM 786 O O . PHE A 1 99 ? 4.586 -5.060 -15.185 1.00 83.12 99 PHE A O 1
ATOM 793 N N . PHE A 1 100 ? 2.408 -5.323 -14.705 1.00 82.31 100 PHE A N 1
ATOM 794 C CA . PHE A 1 100 ? 2.103 -6.163 -15.865 1.00 82.31 100 PHE A CA 1
ATOM 795 C C . PHE A 1 100 ? 2.285 -5.467 -17.211 1.00 82.31 100 PHE A C 1
ATOM 797 O O . PHE A 1 100 ? 2.758 -6.108 -18.149 1.00 82.31 100 PHE A O 1
ATOM 804 N N . MET A 1 101 ? 1.974 -4.171 -17.300 1.00 80.25 101 MET A N 1
ATOM 805 C CA . MET A 1 101 ? 2.316 -3.381 -18.484 1.00 80.25 101 MET A CA 1
ATOM 806 C C . MET A 1 101 ? 3.832 -3.372 -18.712 1.00 80.25 101 MET A C 1
ATOM 808 O O . MET A 1 101 ? 4.275 -3.607 -19.828 1.00 80.25 101 MET A O 1
ATOM 812 N N . TYR A 1 102 ? 4.632 -3.188 -17.659 1.00 74.31 102 TYR A N 1
ATOM 813 C CA . TYR A 1 102 ? 6.092 -3.115 -17.795 1.00 74.31 102 TYR A CA 1
ATOM 814 C C . TYR A 1 102 ? 6.787 -4.445 -18.076 1.00 74.31 102 TYR A C 1
ATOM 816 O O . TYR A 1 102 ? 7.898 -4.442 -18.594 1.00 74.31 102 TYR A O 1
ATOM 824 N N . ILE A 1 103 ? 6.172 -5.580 -17.742 1.00 80.00 103 ILE A N 1
ATOM 825 C CA . ILE A 1 103 ? 6.713 -6.897 -18.111 1.00 80.00 103 ILE A CA 1
ATOM 826 C C . ILE A 1 103 ? 6.151 -7.424 -19.440 1.00 80.00 103 ILE A C 1
ATOM 828 O O . ILE A 1 103 ? 6.362 -8.592 -19.755 1.00 80.00 103 ILE A O 1
ATOM 832 N N . GLY A 1 104 ? 5.440 -6.584 -20.203 1.00 71.81 104 GLY A N 1
ATOM 833 C CA . GLY A 1 104 ? 4.967 -6.910 -21.551 1.00 71.81 104 GLY A CA 1
ATOM 834 C C . GLY A 1 104 ? 3.843 -7.949 -21.598 1.00 71.81 104 GLY A C 1
ATOM 835 O O . GLY A 1 104 ? 3.673 -8.618 -22.608 1.00 71.81 104 GLY A O 1
ATOM 836 N N . ILE A 1 105 ? 3.066 -8.130 -20.519 1.00 74.12 105 ILE A N 1
ATOM 837 C CA . ILE A 1 105 ? 1.957 -9.110 -20.506 1.00 74.12 105 ILE A CA 1
ATOM 838 C C . ILE A 1 105 ? 0.791 -8.691 -21.413 1.00 74.12 105 ILE A C 1
ATOM 840 O O . ILE A 1 105 ? 0.023 -9.544 -21.854 1.00 74.12 105 ILE A O 1
ATOM 844 N N . PHE A 1 106 ? 0.632 -7.390 -21.655 1.00 72.19 106 PHE A N 1
ATOM 845 C CA . PHE A 1 106 ? -0.471 -6.823 -22.438 1.00 72.19 106 PHE A CA 1
ATOM 846 C C . PHE A 1 106 ? -0.033 -6.281 -23.810 1.00 72.19 106 PHE A C 1
ATOM 848 O O . PHE A 1 106 ? -0.792 -5.526 -24.419 1.00 72.19 106 PHE A O 1
ATOM 855 N N . GLU A 1 107 ? 1.171 -6.641 -24.267 1.00 57.75 107 GLU A N 1
ATOM 856 C CA . GLU A 1 107 ? 1.639 -6.406 -25.644 1.00 57.75 107 GLU A CA 1
ATOM 857 C C . GLU A 1 107 ? 1.135 -7.481 -26.617 1.00 57.75 107 GLU A C 1
ATOM 859 O O . GLU A 1 107 ? 1.039 -8.666 -26.218 1.00 57.75 107 GLU A O 1
#

Radius of gyration: 17.25 Å; chains: 1; bounding box: 33×26×58 Å

Foldseek 3Di:
DPDPPCDPLNVLVVVLVVLLVVLVVCLVVVVVVQPDLQDVVNLVSLVVSLVSLVVSLVSLVVSLVPQDPDDPVSVVSNVVSVVVSVVSVVVSVVSVVSSCVSVVVPD

Secondary structure (DSSP, 8-state):
-------HHHHHHHHHHHHHHHHHHHHHHHHHTS--TT-HHHHHHHHHHHHHHHHHHHHHHHHHHH--SS-HHHHHHHHHHHHHHHHHHHHHHHHHHHHHHHTTTT-

pLDDT: mean 76.53, std 10.58, range [38.53, 88.31]